Protein AF-A0A819X5H2-F1 (afdb_monomer_lite)

Foldseek 3Di:
DDDDDDDDDDDDDDDDDDDPPPDPDDDDDDPDDPPDDDPPPCPVVVVVVVVVVCVVQQWDWDQDPVPRDIDIDHPVVVVVVVVVVCVVPVPDDDCVVVPCVVVVVVVVLVVLVVCVVVVVDDPVVNPD

Radius of gyration: 27.88 Å; chains: 1; bounding box: 78×36×67 Å

pLDDT: mean 72.21, std 23.23, range [29.34, 95.94]

Organism: NCBI:txid392033

Secondary structure (DSSP, 8-state):
------------------------------------SSSHHHHHHHHHHHHHHHHHTTEEEEE-TTTSPEEEEEHHHHHHHHHHHHHHH------GGG--HHHHHHHHHHHHHHHHHTTSS-HHHH--

Sequence (128 aa):
MLPQNLHDTSVVNQYRNTSIIQSQSSKFEMTNRPIIMKKKKNYSRLVKHLKHKFRLANIILRKSDKSKVFHLGRFEDYQKKSMEYMDKTQAYQCLGTNDPLPDLVQRTNKYLLELRLAKWITQKQYEK

Structure (mmCIF, N/CA/C/O backbone):
data_AF-A0A819X5H2-F1
#
_entry.id   AF-A0A819X5H2-F1
#
loop_
_atom_site.group_PDB
_atom_site.id
_atom_site.type_symbol
_atom_site.label_atom_id
_atom_site.label_alt_id
_atom_site.label_comp_id
_atom_site.label_asym_id
_atom_site.label_entity_id
_atom_site.label_seq_id
_atom_site.pdbx_PDB_ins_code
_atom_site.Cartn_x
_atom_site.Cartn_y
_atom_site.Cartn_z
_atom_site.occupancy
_atom_site.B_iso_or_equiv
_atom_site.auth_seq_id
_atom_site.auth_comp_id
_atom_site.auth_asym_id
_atom_site.auth_atom_id
_atom_site.pdbx_PDB_model_num
ATOM 1 N N . MET A 1 1 ? -47.986 25.162 29.379 1.00 37.47 1 MET A N 1
ATOM 2 C CA . MET A 1 1 ? -48.218 23.815 29.939 1.00 37.47 1 MET A CA 1
ATOM 3 C C . MET A 1 1 ? -46.891 23.071 29.963 1.00 37.47 1 MET A C 1
ATOM 5 O O . MET A 1 1 ? -46.270 22.949 28.918 1.00 37.47 1 MET A O 1
ATOM 9 N N . LEU A 1 2 ? -46.443 22.677 31.158 1.00 41.41 2 LEU A N 1
ATOM 10 C CA . LEU A 1 2 ? -45.374 21.700 31.420 1.00 41.41 2 LEU A CA 1
ATOM 11 C C . LEU A 1 2 ? -46.020 20.334 31.696 1.00 41.41 2 LEU A C 1
ATOM 13 O O . LEU A 1 2 ? -47.187 20.295 32.092 1.00 41.41 2 LEU A O 1
ATOM 17 N N . PRO A 1 3 ? -45.269 19.243 31.495 1.00 44.66 3 PRO A N 1
ATOM 18 C CA . PRO A 1 3 ? -44.806 18.402 32.624 1.00 44.66 3 PRO A CA 1
ATOM 19 C C . PRO A 1 3 ? -43.298 18.031 32.429 1.00 44.66 3 PRO A C 1
ATOM 21 O O . PRO A 1 3 ? -42.867 17.935 31.287 1.00 44.66 3 PRO A O 1
ATOM 24 N N . GLN A 1 4 ? -42.331 17.981 33.374 1.00 34.69 4 GLN A N 1
ATOM 25 C CA . GLN A 1 4 ? -42.146 17.309 34.691 1.00 34.69 4 GLN A CA 1
ATOM 26 C C . GLN A 1 4 ? -42.559 15.815 34.674 1.00 34.69 4 GLN A C 1
ATOM 28 O O . GLN A 1 4 ? -43.712 15.546 34.405 1.00 34.69 4 GLN A O 1
ATOM 33 N N . ASN A 1 5 ? -41.769 14.771 34.976 1.00 37.72 5 ASN A N 1
ATOM 34 C CA . ASN A 1 5 ? -40.498 14.611 35.694 1.00 37.72 5 ASN A CA 1
ATOM 35 C C . ASN A 1 5 ? -40.019 13.120 35.645 1.00 37.72 5 ASN A C 1
ATOM 37 O O . ASN A 1 5 ? -40.856 12.227 35.648 1.00 37.72 5 ASN A O 1
ATOM 41 N N . LEU A 1 6 ? -38.691 12.924 35.747 1.00 35.00 6 LEU A N 1
ATOM 42 C CA . LEU A 1 6 ? -37.926 11.971 36.601 1.00 35.00 6 LEU A CA 1
ATOM 43 C C . LEU A 1 6 ? -37.738 10.444 36.350 1.00 35.00 6 LEU A C 1
ATOM 45 O O . LEU A 1 6 ? -38.649 9.699 36.007 1.00 35.00 6 LEU A O 1
ATOM 49 N N . HIS A 1 7 ? -36.508 10.055 36.756 1.00 33.03 7 HIS A N 1
ATOM 50 C CA . HIS A 1 7 ? -35.862 8.763 37.089 1.00 33.03 7 HIS A CA 1
ATOM 51 C C . HIS A 1 7 ? -35.114 8.019 35.966 1.00 33.03 7 HIS A C 1
ATOM 53 O O . HIS A 1 7 ? -35.704 7.521 35.018 1.00 33.03 7 HIS A O 1
ATOM 59 N N . ASP A 1 8 ? -33.777 8.095 35.910 1.00 29.41 8 ASP A N 1
ATOM 60 C CA . ASP A 1 8 ? -32.724 7.497 36.773 1.00 29.41 8 ASP A CA 1
ATOM 61 C C . ASP A 1 8 ? -32.344 6.072 36.346 1.00 29.41 8 ASP A C 1
ATOM 63 O O . 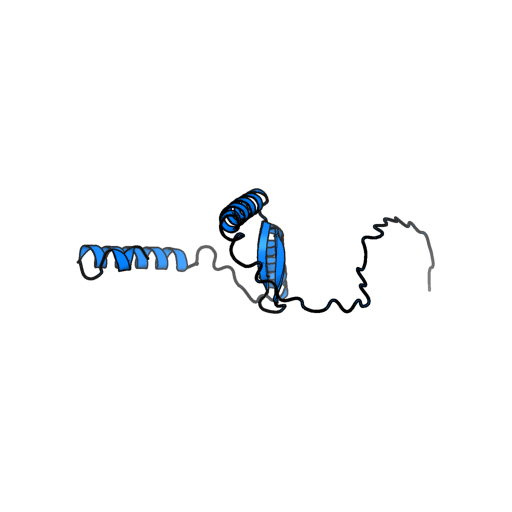ASP A 1 8 ? -33.083 5.117 36.558 1.00 29.41 8 ASP A O 1
ATOM 67 N N . THR A 1 9 ? -31.130 5.914 35.812 1.00 40.81 9 THR A N 1
ATOM 68 C CA . THR A 1 9 ? -30.218 4.824 36.204 1.00 40.81 9 THR A CA 1
ATOM 69 C C . THR A 1 9 ? -28.807 5.108 35.697 1.00 40.81 9 THR A C 1
ATOM 71 O O . THR A 1 9 ? -28.482 5.047 34.515 1.00 40.81 9 THR A O 1
ATOM 74 N N . SER A 1 10 ? -27.948 5.416 36.657 1.00 29.34 10 SER A N 1
ATOM 75 C CA . SER A 1 10 ? -26.501 5.305 36.587 1.00 29.34 10 SER A CA 1
ATOM 76 C C . SER A 1 10 ? -26.060 3.879 36.235 1.00 29.34 10 SER A C 1
ATOM 78 O O . SER A 1 10 ? -26.441 2.943 36.937 1.00 29.34 10 SER A O 1
ATOM 80 N N . VAL A 1 11 ? -25.150 3.721 35.269 1.00 37.00 11 VAL A N 1
ATOM 81 C CA . VAL A 1 11 ? -24.178 2.617 35.297 1.00 37.00 11 VAL A CA 1
ATOM 82 C C . VAL A 1 11 ? -22.769 3.183 35.169 1.00 37.00 11 VAL A C 1
ATOM 84 O O . VAL A 1 11 ? -22.330 3.703 34.146 1.00 37.00 11 VAL A O 1
ATOM 87 N N . VAL A 1 12 ? -22.103 3.077 36.309 1.00 32.91 12 VAL A N 1
ATOM 88 C CA . VAL A 1 12 ? -20.686 3.224 36.600 1.00 32.91 12 VAL A CA 1
ATOM 89 C C . VAL A 1 12 ? -19.872 2.195 35.810 1.00 32.91 12 VAL A C 1
ATOM 91 O O . VAL A 1 12 ? -20.235 1.027 35.784 1.00 32.91 12 VAL A O 1
ATOM 94 N N . ASN A 1 13 ? -18.745 2.618 35.232 1.00 33.28 13 ASN A N 1
ATOM 95 C CA . ASN A 1 13 ? -17.495 1.843 35.144 1.00 33.28 13 ASN A CA 1
ATOM 96 C C . ASN A 1 13 ? -16.393 2.801 34.659 1.00 33.28 13 ASN A C 1
ATOM 98 O O . ASN A 1 13 ? -16.287 3.112 33.480 1.00 33.28 13 ASN A O 1
ATOM 102 N N . GLN A 1 14 ? -15.708 3.520 35.550 1.00 30.70 14 GLN A N 1
ATOM 103 C CA . GLN A 1 14 ? -14.508 3.058 36.262 1.00 30.70 14 GLN A CA 1
ATOM 104 C C . GLN A 1 14 ? -13.535 2.257 35.384 1.00 30.70 14 GLN A C 1
ATOM 106 O O . GLN A 1 14 ? -13.523 1.036 35.416 1.00 30.70 14 GLN A O 1
ATOM 111 N N . TYR A 1 15 ? -12.613 2.966 34.729 1.00 34.41 15 TYR A N 1
ATOM 112 C CA . TYR A 1 15 ? -11.217 2.535 34.710 1.00 34.41 15 TYR A CA 1
ATOM 113 C C . TYR A 1 15 ? -10.332 3.690 35.171 1.00 34.41 15 TYR A C 1
ATOM 115 O O . TYR A 1 15 ? -10.101 4.676 34.475 1.00 34.41 15 TYR A O 1
ATOM 123 N N . ARG A 1 16 ? -9.904 3.549 36.427 1.00 32.84 16 ARG A N 1
ATOM 124 C CA . ARG A 1 16 ? -8.850 4.313 37.082 1.00 32.84 16 ARG A CA 1
ATOM 125 C C . ARG A 1 16 ? -7.487 3.867 36.543 1.00 32.84 16 ARG A C 1
ATOM 127 O O . ARG A 1 16 ? -7.258 2.681 36.354 1.00 32.84 16 ARG A O 1
ATOM 134 N N . ASN A 1 17 ? -6.589 4.844 36.467 1.00 29.39 17 ASN A N 1
ATOM 135 C CA . ASN A 1 17 ? -5.156 4.750 36.746 1.00 29.39 17 ASN A CA 1
ATOM 136 C C . ASN A 1 17 ? -4.299 3.767 35.938 1.00 29.39 17 ASN A C 1
ATOM 138 O O . ASN A 1 17 ? -4.159 2.611 36.313 1.00 29.39 17 ASN A O 1
ATOM 142 N N . THR A 1 18 ? -3.488 4.330 35.040 1.00 34.91 18 THR A N 1
ATOM 143 C CA . THR A 1 18 ? -2.037 4.081 35.067 1.00 34.91 18 THR A CA 1
ATOM 144 C C . THR A 1 18 ? -1.281 5.366 34.727 1.00 34.91 18 THR A C 1
ATOM 146 O O . THR A 1 18 ? -1.180 5.758 33.568 1.00 34.91 18 THR A O 1
ATOM 149 N N . SER A 1 19 ? -0.772 6.006 35.783 1.00 33.94 19 SER A N 1
ATOM 150 C CA . SER A 1 19 ? 0.491 6.756 35.833 1.00 33.94 19 SER A CA 1
ATOM 151 C C . SER A 1 19 ? 0.770 7.765 34.714 1.00 33.94 19 SER A C 1
ATOM 153 O O . SER A 1 19 ? 1.480 7.488 33.747 1.00 33.94 19 SER A O 1
ATOM 155 N N . ILE A 1 20 ? 0.331 8.999 34.966 1.00 33.56 20 ILE A N 1
ATOM 156 C CA . ILE A 1 20 ? 1.069 10.207 34.593 1.00 33.56 20 ILE A CA 1
ATOM 157 C C . ILE A 1 20 ? 2.490 10.046 35.149 1.00 33.56 20 ILE A C 1
ATOM 159 O O . ILE A 1 20 ? 2.697 10.128 36.358 1.00 33.56 20 ILE A O 1
ATOM 163 N N . ILE A 1 21 ? 3.474 9.785 34.290 1.00 33.19 21 ILE A N 1
ATOM 164 C CA . ILE A 1 21 ? 4.879 9.931 34.676 1.00 33.19 21 ILE A CA 1
ATOM 165 C C . ILE A 1 21 ? 5.192 11.424 34.573 1.00 33.19 21 ILE A C 1
ATOM 167 O O . ILE A 1 21 ? 5.659 11.920 33.551 1.00 33.19 21 ILE A O 1
ATOM 171 N N . GLN A 1 22 ? 4.878 12.157 35.640 1.00 34.44 22 GLN A N 1
ATOM 172 C CA . GLN A 1 22 ? 5.601 13.376 35.973 1.00 34.44 22 GLN A CA 1
ATOM 173 C C . GLN A 1 22 ? 6.966 12.940 36.505 1.00 34.44 22 GLN A C 1
ATOM 175 O O . GLN A 1 22 ? 7.068 12.429 37.615 1.00 34.44 22 GLN A O 1
ATOM 180 N N . SER A 1 23 ? 8.023 13.136 35.725 1.00 37.44 23 SER A N 1
ATOM 181 C CA . SER A 1 23 ? 9.387 13.125 36.249 1.00 37.44 23 SER A CA 1
ATOM 182 C C . SER A 1 23 ? 9.871 14.569 36.333 1.00 37.44 23 SER A C 1
ATOM 184 O O . SER A 1 23 ? 10.290 15.143 35.327 1.00 37.44 23 SER A O 1
ATOM 186 N N . GLN A 1 24 ? 9.786 15.168 37.522 1.00 38.28 24 GLN A N 1
ATOM 187 C CA . GLN A 1 24 ? 10.552 16.372 37.829 1.00 38.28 24 GLN A CA 1
ATOM 188 C C . GLN A 1 24 ? 12.011 15.983 38.123 1.00 38.28 24 GLN A C 1
ATOM 190 O O . GLN A 1 24 ? 12.285 15.116 38.945 1.00 38.28 24 GLN A O 1
ATOM 195 N N . SER A 1 25 ? 12.907 16.618 37.364 1.00 43.06 25 SER A N 1
ATOM 196 C CA . SER A 1 25 ? 14.339 16.889 37.569 1.00 43.06 25 SER A CA 1
ATOM 197 C C . SER A 1 25 ? 15.205 15.946 38.423 1.00 43.06 25 SER A C 1
ATOM 199 O O . SER A 1 25 ? 15.208 16.012 39.649 1.00 43.06 25 SER A O 1
ATOM 201 N N . SER A 1 26 ? 16.164 15.293 37.763 1.00 33.00 26 SER A N 1
ATOM 202 C CA . SER A 1 26 ? 17.514 15.122 38.315 1.00 33.00 26 SER A CA 1
ATOM 203 C C . SER A 1 26 ? 18.532 15.371 37.204 1.00 33.00 26 SER A C 1
ATOM 205 O O . SER A 1 26 ? 18.501 14.692 36.176 1.00 33.00 26 SER A O 1
ATOM 207 N N . LYS A 1 27 ? 19.410 16.360 37.396 1.00 41.31 27 LYS A N 1
ATOM 208 C CA . LYS A 1 27 ? 20.589 16.608 36.557 1.00 41.31 27 LYS A CA 1
ATOM 209 C C . LYS A 1 27 ? 21.441 15.335 36.546 1.00 41.31 27 LYS A C 1
ATOM 211 O O . LYS A 1 27 ? 22.122 15.058 37.524 1.00 41.31 27 LYS A O 1
ATOM 216 N N . PHE A 1 28 ? 21.378 14.554 35.472 1.00 35.31 28 PHE A N 1
ATOM 217 C CA . PHE A 1 28 ? 22.348 13.494 35.220 1.00 35.31 28 PHE A CA 1
ATOM 218 C C . PHE A 1 28 ? 23.341 14.017 34.194 1.00 35.31 28 PHE A C 1
ATOM 220 O O . PHE A 1 28 ? 23.013 14.222 33.025 1.00 35.31 28 PHE A O 1
ATOM 227 N N . GLU A 1 29 ? 24.539 14.303 34.687 1.00 36.81 29 GLU A N 1
ATOM 228 C CA . GLU A 1 29 ? 25.692 14.700 33.899 1.00 36.81 29 GLU A CA 1
ATOM 229 C C . GLU A 1 29 ? 25.951 13.690 32.778 1.00 36.81 29 GLU A C 1
ATOM 231 O O . GLU A 1 29 ? 25.976 12.470 32.976 1.00 36.81 29 GLU A O 1
ATOM 236 N N . MET A 1 30 ? 26.152 14.227 31.574 1.00 42.12 30 MET A N 1
ATOM 237 C CA . MET A 1 30 ? 26.636 13.481 30.425 1.00 42.12 30 MET A CA 1
ATOM 238 C C . MET A 1 30 ? 28.031 12.935 30.723 1.00 42.12 30 MET A C 1
ATOM 240 O O . MET A 1 30 ? 29.030 13.628 30.556 1.00 42.12 30 MET A O 1
ATOM 244 N N . THR A 1 31 ? 28.118 11.652 31.063 1.00 42.06 31 THR A N 1
ATOM 245 C CA . THR A 1 31 ? 29.345 10.895 30.820 1.00 42.06 31 THR A CA 1
ATOM 246 C C . THR A 1 31 ? 29.211 10.189 29.476 1.00 42.06 31 THR A C 1
ATOM 248 O O . THR A 1 31 ? 28.517 9.186 29.308 1.00 42.06 31 THR A O 1
ATOM 251 N N . ASN A 1 32 ? 29.860 10.783 28.475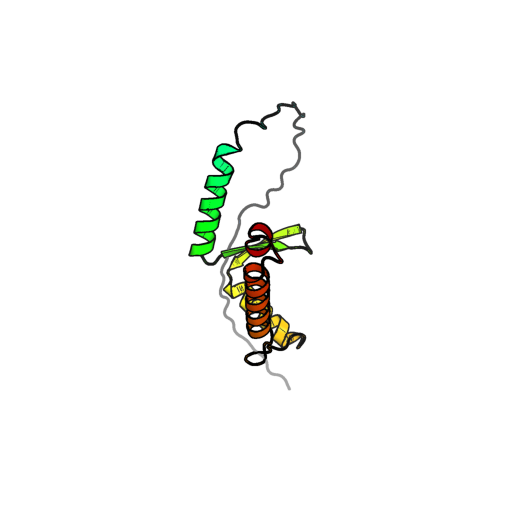 1.00 52.72 32 ASN A N 1
ATOM 252 C CA . ASN A 1 32 ? 30.037 10.232 27.139 1.00 52.72 32 ASN A CA 1
ATOM 253 C C . ASN A 1 32 ? 30.592 8.799 27.218 1.00 52.72 32 ASN A C 1
ATOM 255 O O . ASN A 1 32 ? 31.754 8.592 27.561 1.00 52.72 32 ASN A O 1
ATOM 259 N N . ARG A 1 33 ? 29.782 7.801 26.848 1.00 43.72 33 ARG A N 1
ATOM 260 C CA . ARG A 1 33 ? 30.267 6.466 26.467 1.00 43.72 33 ARG A CA 1
ATOM 261 C C . ARG A 1 33 ? 29.601 6.043 25.155 1.00 43.72 33 ARG A C 1
ATOM 263 O O . ARG A 1 33 ? 28.371 5.999 25.098 1.00 43.72 33 ARG A O 1
ATOM 270 N N . PRO A 1 34 ? 30.356 5.685 24.101 1.00 44.00 34 PRO A N 1
ATOM 271 C CA . PRO A 1 34 ? 29.770 5.244 22.845 1.00 44.00 34 PRO A CA 1
ATOM 272 C C . PRO A 1 34 ? 29.320 3.780 22.974 1.00 44.00 34 PRO A C 1
ATOM 274 O O . PRO A 1 34 ? 30.014 2.848 22.576 1.00 44.00 34 PRO A O 1
ATOM 277 N N . ILE A 1 35 ? 28.119 3.548 23.509 1.00 51.94 35 ILE A N 1
ATOM 278 C CA . ILE A 1 35 ? 27.452 2.234 23.483 1.00 51.94 35 ILE A CA 1
ATOM 279 C C . ILE A 1 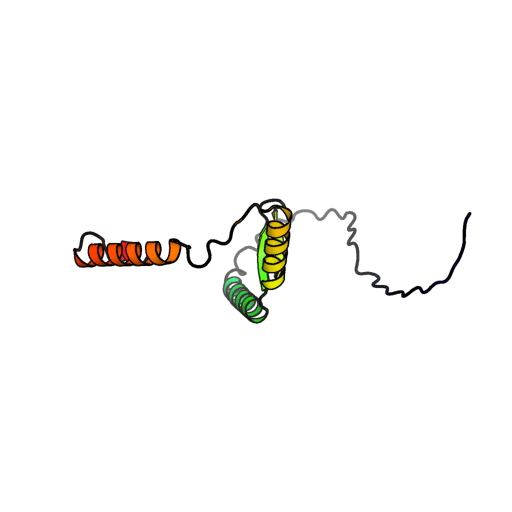35 ? 26.763 2.056 22.116 1.00 51.94 35 ILE A C 1
ATOM 281 O O . ILE A 1 35 ? 25.550 1.884 22.030 1.00 51.94 35 ILE A O 1
ATOM 285 N N . ILE A 1 36 ? 27.501 2.149 21.006 1.00 56.44 36 ILE A N 1
ATOM 286 C CA . ILE A 1 36 ? 26.898 2.119 19.658 1.00 56.44 36 ILE A CA 1
ATOM 287 C C . ILE A 1 36 ? 27.634 1.158 18.721 1.00 56.44 36 ILE A C 1
ATOM 289 O O . ILE A 1 36 ? 27.869 1.512 17.582 1.00 56.44 36 ILE A O 1
ATOM 293 N N . MET A 1 37 ? 27.999 -0.073 19.119 1.00 50.66 37 MET A N 1
ATOM 294 C CA . MET A 1 37 ? 28.536 -1.033 18.118 1.00 50.66 37 MET A CA 1
ATOM 295 C C . MET A 1 37 ? 28.137 -2.517 18.236 1.00 50.66 37 MET A C 1
ATOM 297 O O . MET A 1 37 ? 28.451 -3.278 17.326 1.00 50.66 37 MET A O 1
ATOM 301 N N . LYS A 1 38 ? 27.370 -2.972 19.245 1.00 49.56 38 LYS A N 1
ATOM 302 C CA . LYS A 1 38 ? 26.984 -4.409 19.354 1.00 49.56 38 LYS A CA 1
ATOM 303 C C . LYS A 1 38 ? 25.492 -4.745 19.166 1.00 49.56 38 LYS A C 1
ATOM 305 O O . LYS A 1 38 ? 25.152 -5.917 19.041 1.00 49.56 38 LYS A O 1
ATOM 310 N N . LYS A 1 39 ? 24.586 -3.761 19.058 1.00 54.62 39 LYS A N 1
ATOM 311 C CA . LYS A 1 39 ? 23.121 -4.004 19.001 1.00 54.62 39 LYS A CA 1
ATOM 312 C C . LYS A 1 39 ? 22.521 -4.243 17.600 1.00 54.62 39 LYS A C 1
ATOM 314 O O . LYS A 1 39 ? 21.350 -4.599 17.505 1.00 54.62 39 LYS A O 1
ATOM 319 N N . LYS A 1 40 ? 23.283 -4.103 16.505 1.00 56.81 40 LYS A N 1
ATOM 320 C CA . LYS A 1 40 ? 22.732 -4.229 15.134 1.00 56.81 40 LYS A CA 1
ATOM 321 C C . LYS A 1 40 ? 22.335 -5.661 14.732 1.00 56.81 40 LYS A C 1
ATOM 323 O O . LYS A 1 40 ? 21.407 -5.818 13.945 1.00 56.81 40 LYS A O 1
ATOM 328 N N . LYS A 1 41 ? 22.974 -6.706 15.281 1.00 58.66 41 LYS A N 1
ATOM 329 C CA . LYS A 1 41 ? 22.771 -8.103 14.827 1.00 58.66 41 LYS A CA 1
ATOM 330 C C . LYS A 1 41 ? 21.379 -8.683 15.144 1.00 58.66 41 LYS A C 1
ATOM 332 O O . LYS A 1 41 ? 20.911 -9.546 14.411 1.00 58.66 41 LYS A O 1
ATOM 337 N N . ASN A 1 42 ? 20.692 -8.185 16.177 1.00 72.69 42 ASN A N 1
ATOM 338 C CA . ASN A 1 42 ? 19.375 -8.699 16.594 1.00 72.69 42 ASN A CA 1
ATOM 339 C C . ASN A 1 42 ? 18.189 -7.853 16.116 1.00 72.69 42 ASN A C 1
ATOM 341 O O . ASN A 1 42 ? 17.047 -8.306 16.178 1.00 72.69 42 ASN A O 1
ATOM 345 N N . TYR A 1 43 ? 18.442 -6.642 15.617 1.00 80.75 43 TYR A N 1
ATOM 346 C CA . TYR A 1 43 ? 17.379 -5.729 15.204 1.00 80.75 43 TYR A CA 1
ATOM 347 C C . TYR A 1 43 ? 16.568 -6.290 14.029 1.00 80.75 43 TYR A C 1
ATOM 349 O O . TYR A 1 43 ? 15.342 -6.278 14.058 1.00 80.75 43 TYR A O 1
ATOM 357 N N . SER A 1 44 ? 17.236 -6.874 13.030 1.00 82.81 44 SER A N 1
ATOM 358 C CA . SER A 1 44 ? 16.572 -7.476 11.866 1.00 82.81 44 SER A CA 1
ATOM 359 C C . SER A 1 44 ? 15.639 -8.631 12.250 1.00 82.81 44 SER A C 1
ATOM 361 O O . SER A 1 44 ? 14.528 -8.727 11.728 1.00 82.81 44 SER A O 1
ATOM 363 N N . ARG A 1 45 ? 16.055 -9.478 13.202 1.00 86.00 45 ARG A N 1
ATOM 364 C CA . ARG A 1 45 ? 15.249 -10.595 13.721 1.00 86.00 45 ARG A CA 1
ATOM 365 C C . ARG A 1 45 ? 14.013 -10.094 14.464 1.00 86.00 45 ARG A C 1
ATOM 367 O O . ARG A 1 45 ? 12.916 -10.584 14.208 1.00 86.00 45 ARG A O 1
ATOM 374 N N . LEU A 1 46 ? 14.181 -9.086 15.319 1.00 87.12 46 LEU A N 1
ATOM 375 C CA . LEU A 1 46 ? 13.077 -8.449 16.039 1.00 87.12 46 LEU A CA 1
ATOM 376 C C . LEU A 1 46 ? 12.079 -7.796 15.081 1.00 87.12 46 LEU A C 1
ATOM 378 O O . LEU A 1 46 ? 10.881 -8.028 15.205 1.00 87.12 46 LEU A O 1
ATOM 382 N N . VAL A 1 47 ? 12.559 -7.056 14.078 1.00 88.06 47 VAL A N 1
ATOM 383 C CA . VAL A 1 47 ? 11.700 -6.445 13.053 1.00 88.06 47 VAL A CA 1
ATOM 384 C C . VAL A 1 47 ? 10.933 -7.512 12.274 1.00 88.06 47 VAL A C 1
ATOM 386 O O . VAL A 1 47 ? 9.734 -7.357 12.051 1.00 88.06 47 VAL A O 1
ATOM 389 N N . LYS A 1 48 ? 11.585 -8.614 11.884 1.00 90.06 48 LYS A N 1
ATOM 390 C CA . LYS A 1 48 ? 10.922 -9.724 11.181 1.00 90.06 48 LYS A CA 1
ATOM 391 C C . LYS A 1 48 ? 9.824 -10.355 12.040 1.00 90.06 48 LYS A C 1
ATOM 393 O O . LYS A 1 48 ? 8.720 -10.578 11.550 1.00 90.06 48 LYS A O 1
ATOM 398 N N . HIS A 1 49 ? 10.109 -10.599 13.317 1.00 89.62 49 HIS A N 1
ATOM 399 C CA . HIS A 1 49 ? 9.140 -11.149 14.261 1.00 89.62 49 HIS A CA 1
ATOM 400 C C . HIS A 1 49 ? 7.955 -10.200 14.491 1.00 89.62 49 HIS A C 1
ATOM 402 O O . HIS A 1 49 ? 6.802 -10.629 14.464 1.00 89.62 49 HIS A O 1
ATOM 408 N N . LEU A 1 50 ? 8.226 -8.903 14.642 1.00 88.75 50 LEU A N 1
ATOM 409 C CA . LEU A 1 50 ? 7.201 -7.878 14.816 1.00 88.75 50 LEU A CA 1
ATOM 410 C C . LEU A 1 50 ? 6.292 -7.783 13.582 1.00 88.75 50 LEU A C 1
ATOM 412 O O . LEU A 1 50 ? 5.075 -7.841 13.717 1.00 88.75 50 LEU A O 1
ATOM 416 N N . LYS A 1 51 ? 6.875 -7.738 12.376 1.00 88.25 51 LYS A N 1
ATOM 417 C CA . LYS A 1 51 ? 6.123 -7.767 11.109 1.00 88.25 51 LYS A CA 1
ATOM 418 C C . LYS A 1 51 ? 5.235 -9.005 11.003 1.00 88.25 51 LYS A C 1
ATOM 420 O O . LYS A 1 51 ? 4.090 -8.903 10.577 1.00 88.25 51 LYS A O 1
ATOM 425 N N . HIS A 1 52 ? 5.749 -10.166 11.408 1.00 92.12 52 HIS A N 1
ATOM 426 C CA . HIS A 1 52 ? 4.977 -11.403 11.410 1.00 92.12 52 HIS A CA 1
ATOM 427 C C . HIS A 1 52 ? 3.771 -11.326 12.355 1.00 92.12 52 HIS A C 1
ATOM 429 O O . HIS A 1 52 ? 2.661 -11.661 11.948 1.00 92.12 52 HIS A O 1
ATOM 435 N N . LYS A 1 53 ? 3.967 -10.841 13.588 1.00 90.31 53 LYS A N 1
ATOM 436 C CA . LYS A 1 53 ? 2.872 -10.643 14.549 1.00 90.31 53 LYS A CA 1
ATOM 437 C C . LYS A 1 53 ? 1.834 -9.645 14.046 1.00 90.31 53 LYS A C 1
ATOM 439 O O . LYS A 1 53 ? 0.645 -9.917 14.150 1.00 90.31 53 LYS A O 1
ATOM 444 N N . PHE A 1 54 ? 2.274 -8.531 13.465 1.00 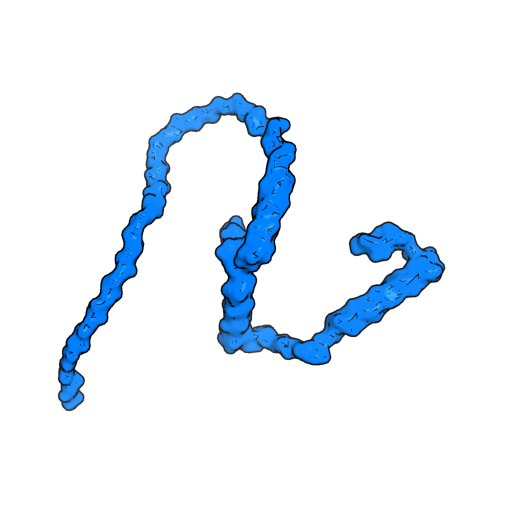90.25 54 PHE A N 1
ATOM 445 C CA . PHE A 1 54 ? 1.379 -7.532 12.883 1.00 90.25 54 PHE A CA 1
ATOM 446 C C . PHE A 1 54 ? 0.529 -8.108 11.756 1.00 90.25 54 PHE A C 1
ATOM 448 O O . PHE A 1 54 ? -0.676 -7.887 11.745 1.00 90.25 54 PHE A O 1
ATOM 455 N N . ARG A 1 55 ? 1.126 -8.920 10.877 1.00 86.81 55 ARG A N 1
ATOM 456 C CA . ARG A 1 55 ? 0.389 -9.610 9.815 1.00 86.81 55 ARG A CA 1
ATOM 457 C C . ARG A 1 55 ? -0.683 -10.549 10.374 1.00 86.81 55 ARG A C 1
ATOM 459 O O . ARG A 1 55 ? -1.800 -10.526 9.885 1.00 86.81 55 ARG A O 1
ATOM 466 N N . LEU A 1 56 ? -0.355 -11.358 11.385 1.00 89.94 56 LEU A N 1
ATOM 467 C CA . LEU A 1 56 ? -1.322 -12.286 11.992 1.00 89.94 56 LEU A CA 1
ATOM 468 C C . LEU A 1 56 ? -2.466 -11.566 12.712 1.00 89.94 56 LEU A C 1
ATOM 470 O O . LEU A 1 56 ? -3.596 -12.031 12.680 1.00 89.94 56 LEU A O 1
ATOM 474 N N . ALA A 1 57 ? -2.166 -10.447 13.366 1.00 88.31 57 ALA A N 1
ATOM 475 C CA . ALA A 1 57 ? -3.148 -9.674 14.119 1.00 88.31 57 ALA A CA 1
ATOM 476 C C . ALA A 1 57 ? -3.896 -8.629 13.264 1.00 88.31 57 ALA A C 1
ATOM 478 O O . ALA A 1 57 ? -4.692 -7.870 13.810 1.00 88.31 57 ALA A O 1
ATOM 479 N N . ASN A 1 58 ? -3.607 -8.559 11.959 1.00 88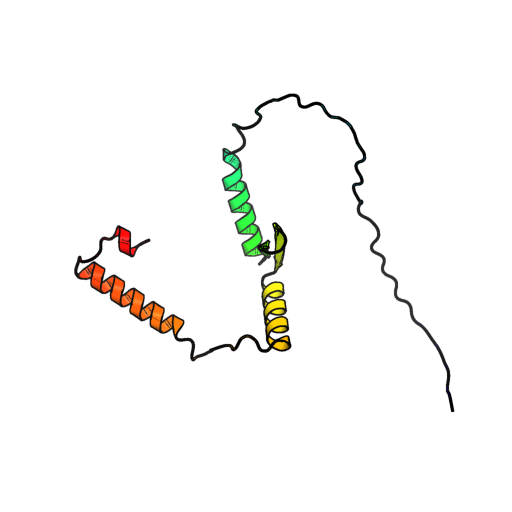.69 58 ASN A N 1
ATOM 480 C CA . ASN A 1 58 ? -4.086 -7.530 11.031 1.00 88.69 58 ASN A CA 1
ATOM 481 C C . ASN A 1 58 ? -3.867 -6.084 11.530 1.00 88.69 58 ASN A C 1
ATOM 483 O O . ASN A 1 58 ? -4.700 -5.194 11.354 1.00 88.69 58 ASN A O 1
ATOM 487 N N . ILE A 1 59 ? -2.732 -5.855 12.197 1.00 89.62 59 ILE A N 1
ATOM 488 C CA . ILE A 1 59 ? -2.366 -4.563 12.783 1.00 89.62 59 ILE A CA 1
ATOM 489 C C . ILE A 1 59 ? -1.473 -3.792 11.813 1.00 89.62 59 ILE A C 1
ATOM 491 O O . ILE A 1 59 ? -0.464 -4.298 11.320 1.00 89.62 59 ILE A O 1
ATOM 495 N N . ILE A 1 60 ? -1.805 -2.524 11.606 1.00 86.62 60 ILE A N 1
ATOM 496 C CA . ILE A 1 60 ? -1.043 -1.568 10.816 1.00 86.62 60 ILE A CA 1
ATOM 497 C C . ILE A 1 60 ? -0.303 -0.626 11.760 1.00 86.62 60 ILE A C 1
ATOM 499 O O . ILE A 1 60 ? -0.896 0.026 12.617 1.00 86.62 60 ILE A O 1
ATOM 503 N N . LEU A 1 61 ? 1.006 -0.518 11.544 1.00 87.81 61 LEU A N 1
ATOM 504 C CA . LEU A 1 61 ? 1.838 0.532 12.115 1.00 87.81 61 LEU A CA 1
ATOM 505 C C . LEU A 1 61 ? 2.140 1.557 11.018 1.00 87.81 61 LEU A C 1
ATOM 507 O O . LEU A 1 61 ? 2.873 1.259 10.073 1.00 87.81 61 LEU A O 1
ATOM 511 N N . ARG A 1 62 ? 1.588 2.767 11.138 1.00 85.56 62 ARG A N 1
ATOM 512 C CA . ARG A 1 62 ? 1.794 3.858 10.174 1.00 85.56 62 ARG A CA 1
ATOM 513 C C . ARG A 1 62 ? 2.338 5.102 10.854 1.00 85.56 62 ARG A C 1
ATOM 515 O O . ARG A 1 62 ? 1.866 5.505 11.908 1.00 85.56 62 ARG A O 1
ATOM 522 N N . LYS A 1 63 ? 3.305 5.759 10.222 1.00 87.38 63 LYS A N 1
ATOM 523 C CA . LYS A 1 63 ? 3.741 7.095 10.634 1.00 87.38 63 LYS A CA 1
ATOM 524 C C . LYS A 1 63 ? 2.745 8.126 10.101 1.00 87.38 63 LYS A C 1
ATOM 526 O O . LYS A 1 63 ? 2.445 8.110 8.912 1.00 87.38 63 LYS A O 1
ATOM 531 N N . SER A 1 64 ? 2.256 9.006 10.969 1.00 81.06 64 SER A N 1
ATOM 532 C CA . SER A 1 64 ? 1.484 10.179 10.554 1.00 81.06 64 SER A CA 1
ATOM 533 C C . SER A 1 64 ? 2.423 11.274 10.069 1.00 81.06 64 SER A C 1
ATOM 535 O O . SER A 1 64 ? 3.399 11.624 10.739 1.00 81.06 64 SER A O 1
ATOM 537 N N . ASP A 1 65 ? 2.108 11.806 8.897 1.00 79.19 65 ASP A N 1
ATOM 538 C CA . ASP A 1 65 ? 2.718 12.989 8.305 1.00 79.19 65 ASP A CA 1
ATOM 539 C C . ASP A 1 65 ? 2.408 14.244 9.134 1.00 79.19 65 ASP A C 1
ATOM 541 O O . ASP A 1 65 ? 3.313 15.021 9.435 1.00 79.19 65 ASP A O 1
ATOM 545 N N . LYS A 1 66 ? 1.159 14.388 9.595 1.00 77.19 66 LYS A N 1
ATOM 546 C CA . LYS A 1 66 ? 0.674 15.586 10.297 1.00 77.19 66 LYS A CA 1
ATOM 547 C C . LYS A 1 66 ? 1.227 15.754 11.711 1.00 77.19 66 LYS A C 1
ATOM 549 O O . LYS A 1 66 ? 1.442 16.873 12.154 1.00 77.19 66 LYS A O 1
ATOM 554 N N . SER A 1 67 ? 1.439 14.657 12.437 1.00 75.56 67 SER A N 1
ATOM 555 C CA . SER A 1 67 ? 1.743 14.701 13.879 1.00 75.56 67 SER A CA 1
ATOM 556 C C . SER A 1 67 ? 3.085 14.080 14.267 1.00 75.56 67 SER A C 1
ATOM 558 O O . SER A 1 67 ? 3.404 14.021 15.449 1.00 75.56 67 SER A O 1
ATOM 560 N N . LYS A 1 68 ? 3.887 13.610 13.297 1.00 82.38 68 LYS A N 1
ATOM 561 C CA . LYS A 1 68 ? 5.176 12.910 13.505 1.00 82.38 68 LYS A CA 1
ATOM 562 C C . LYS A 1 68 ? 5.125 11.730 14.498 1.00 82.38 68 LYS A C 1
ATOM 564 O O . LYS A 1 68 ? 6.175 11.210 14.868 1.00 82.38 68 LYS A O 1
ATOM 569 N N . VAL A 1 69 ? 3.935 11.270 14.887 1.00 84.75 69 VAL A N 1
ATOM 570 C CA . VAL A 1 69 ? 3.722 10.101 15.749 1.00 84.75 69 VAL A CA 1
ATOM 571 C C . VAL A 1 69 ? 3.401 8.863 14.919 1.00 84.75 69 VAL A C 1
ATOM 573 O O . VAL A 1 69 ? 2.937 8.947 13.777 1.00 84.75 69 VAL A O 1
ATOM 576 N N . PHE A 1 70 ? 3.648 7.699 15.509 1.00 86.00 70 PHE A N 1
ATOM 577 C CA . PHE A 1 70 ? 3.225 6.425 14.951 1.00 86.00 70 PHE A CA 1
ATOM 578 C C . PHE A 1 70 ? 1.817 6.092 15.435 1.00 86.00 70 PHE A C 1
ATOM 580 O O . PHE A 1 70 ? 1.534 6.149 16.628 1.00 86.00 70 PHE A O 1
ATOM 587 N N . HIS A 1 71 ? 0.957 5.722 14.498 1.00 85.50 71 HIS A N 1
ATOM 588 C CA . HIS A 1 71 ? -0.367 5.181 14.753 1.00 85.50 71 HIS A CA 1
ATOM 589 C C . HIS A 1 71 ? -0.312 3.668 14.652 1.00 85.50 71 HIS A C 1
ATOM 591 O O . HIS A 1 71 ? 0.250 3.124 13.697 1.00 85.50 71 HIS A O 1
ATOM 597 N N . LEU A 1 72 ? -0.903 3.017 15.647 1.00 88.75 72 LEU A N 1
ATOM 598 C CA . LEU A 1 72 ? -1.101 1.581 15.699 1.00 88.75 72 LEU A CA 1
ATOM 599 C C . LEU A 1 72 ? -2.609 1.332 15.710 1.00 88.75 72 LEU A C 1
ATOM 601 O O . LEU A 1 72 ? -3.289 1.769 16.633 1.00 88.75 72 LEU A O 1
ATOM 605 N N . GLY A 1 73 ? -3.123 0.665 14.685 1.00 88.12 73 GLY A N 1
ATOM 606 C CA . GLY A 1 73 ? -4.551 0.365 14.559 1.00 88.12 73 GLY A CA 1
ATOM 607 C C . GLY A 1 73 ? -4.774 -0.877 13.714 1.00 88.12 73 GLY A C 1
ATOM 608 O O . GLY A 1 73 ? -3.839 -1.348 13.061 1.00 88.12 73 GLY A O 1
ATOM 609 N N . ARG A 1 74 ? -5.984 -1.434 13.727 1.00 89.88 74 ARG A N 1
ATOM 610 C CA . ARG A 1 74 ? -6.309 -2.564 12.853 1.00 89.88 74 ARG A CA 1
ATOM 611 C C . ARG A 1 74 ? -6.670 -2.078 11.458 1.00 89.88 74 ARG A C 1
ATOM 613 O O . ARG A 1 74 ? -7.088 -0.934 11.289 1.00 89.88 74 ARG A O 1
ATOM 620 N N . PHE A 1 75 ? -6.503 -2.932 10.452 1.00 85.69 75 PHE A N 1
ATOM 621 C CA . PHE A 1 75 ? -6.869 -2.603 9.071 1.00 85.69 75 PHE A CA 1
ATOM 622 C C . PHE A 1 75 ? -8.330 -2.142 8.956 1.00 85.69 75 PHE A C 1
ATOM 624 O O . PHE A 1 75 ? -8.614 -1.144 8.292 1.00 85.69 75 PHE A O 1
ATOM 631 N N . GLU A 1 76 ? -9.236 -2.808 9.670 1.00 89.31 76 GLU A N 1
ATOM 632 C CA . GLU A 1 76 ? -10.670 -2.523 9.656 1.00 89.31 76 GLU A CA 1
ATOM 633 C C . GLU A 1 76 ? -10.978 -1.111 10.176 1.00 89.31 76 GLU A C 1
ATOM 635 O O . GLU A 1 76 ? -11.843 -0.427 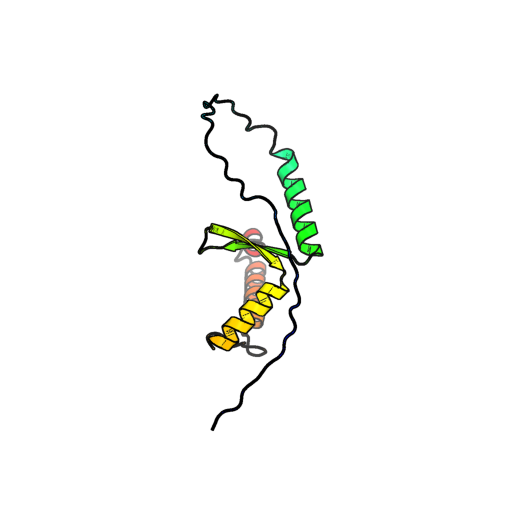9.630 1.00 89.31 76 GLU A O 1
ATOM 640 N N . ASP A 1 77 ? -10.224 -0.626 11.169 1.00 88.25 77 ASP A N 1
ATOM 641 C CA . ASP A 1 77 ? -10.398 0.720 11.729 1.00 88.25 77 ASP A CA 1
ATOM 642 C C . ASP A 1 77 ? -10.080 1.800 10.686 1.00 88.25 77 ASP A C 1
ATOM 644 O O . ASP A 1 77 ? -10.779 2.812 10.573 1.00 88.25 77 ASP A O 1
ATOM 648 N N . TYR A 1 78 ? -9.028 1.580 9.891 1.00 86.19 78 TYR A N 1
ATOM 649 C CA . TYR A 1 78 ? -8.663 2.483 8.802 1.00 86.19 78 TYR A CA 1
ATOM 650 C C . TYR A 1 78 ? -9.706 2.462 7.693 1.00 86.19 78 TYR A C 1
ATOM 652 O O . TYR A 1 78 ? -10.082 3.527 7.199 1.00 86.19 78 TYR A O 1
ATOM 660 N N . GLN A 1 79 ? -10.193 1.274 7.333 1.00 88.19 79 GLN A N 1
ATOM 661 C CA . GLN A 1 79 ? -11.240 1.131 6.331 1.00 88.19 79 GLN A CA 1
ATOM 662 C C . GLN A 1 79 ? -12.510 1.861 6.778 1.00 88.19 79 GLN A C 1
ATOM 664 O O . GLN A 1 79 ? -13.006 2.717 6.048 1.00 88.19 79 GLN A O 1
ATOM 669 N N . LYS A 1 80 ? -12.970 1.628 8.012 1.00 91.75 80 LYS A N 1
ATOM 670 C CA . LYS A 1 80 ? -14.133 2.308 8.592 1.00 91.75 80 LYS A CA 1
ATOM 671 C C . LYS A 1 80 ? -13.973 3.826 8.573 1.00 91.75 80 LYS A C 1
ATOM 673 O O . LYS A 1 80 ? -14.836 4.524 8.055 1.00 91.75 80 LYS A O 1
ATOM 678 N N . LYS A 1 81 ? -12.838 4.340 9.057 1.00 89.31 81 LYS A N 1
ATOM 679 C CA . LYS A 1 81 ? -12.566 5.784 9.074 1.00 89.31 81 LYS A CA 1
ATOM 680 C C . LYS A 1 81 ? -12.542 6.391 7.670 1.00 89.31 81 LYS A C 1
ATOM 682 O O . LYS A 1 81 ? -12.965 7.530 7.494 1.00 89.31 81 LYS A O 1
ATOM 687 N N . SER A 1 82 ? -12.030 5.652 6.684 1.00 86.19 82 SER A N 1
ATOM 688 C CA . SER A 1 82 ? -12.014 6.105 5.292 1.00 86.19 82 SER A CA 1
ATOM 689 C C . SER A 1 82 ? -13.417 6.166 4.688 1.00 86.19 82 SER A C 1
ATOM 691 O O . SER A 1 82 ? -13.747 7.176 4.073 1.00 86.19 82 SER A O 1
ATOM 693 N N . MET A 1 83 ? -14.258 5.157 4.945 1.00 87.69 83 MET A N 1
ATOM 694 C CA . MET A 1 83 ? -15.660 5.144 4.518 1.00 87.69 83 MET A CA 1
ATOM 695 C C . MET A 1 83 ? -16.440 6.281 5.181 1.00 87.69 83 MET A C 1
ATOM 697 O O . MET A 1 83 ? -17.028 7.092 4.483 1.00 87.69 83 MET A O 1
ATOM 701 N N . GLU A 1 84 ? -16.329 6.447 6.502 1.00 91.25 84 GLU A N 1
ATOM 702 C CA . GLU A 1 84 ? -16.993 7.546 7.219 1.00 91.25 84 GLU A CA 1
ATOM 703 C C . GLU A 1 84 ? -16.581 8.932 6.701 1.00 91.25 84 GLU A C 1
ATOM 705 O O . GLU A 1 84 ? -17.393 9.854 6.653 1.00 91.25 84 GLU A O 1
ATOM 710 N N . TYR A 1 85 ? -15.304 9.120 6.355 1.00 89.38 85 TYR A N 1
ATOM 711 C CA . TYR A 1 85 ? -14.827 10.383 5.793 1.00 89.38 85 TYR A CA 1
ATOM 712 C C . TYR A 1 85 ? -15.369 10.612 4.379 1.00 89.38 85 TYR A C 1
ATOM 714 O O . TYR A 1 85 ? -15.773 11.730 4.054 1.00 89.38 85 TYR A O 1
ATOM 722 N N . MET A 1 86 ? -15.390 9.564 3.555 1.00 87.25 86 MET A N 1
ATOM 723 C CA . MET A 1 86 ? -15.963 9.596 2.212 1.00 87.25 86 MET A CA 1
ATOM 724 C C . MET A 1 86 ? -17.456 9.932 2.265 1.00 87.25 86 MET A C 1
ATOM 726 O O . MET A 1 86 ? -17.874 10.862 1.584 1.00 87.25 86 MET A O 1
ATOM 730 N N . ASP A 1 87 ? -18.219 9.288 3.149 1.00 88.31 87 ASP A N 1
ATOM 731 C CA . ASP A 1 87 ? -19.651 9.543 3.329 1.00 88.31 87 ASP A CA 1
ATOM 732 C C . ASP A 1 87 ? -19.919 10.993 3.752 1.00 88.31 87 ASP A C 1
ATOM 734 O O . ASP A 1 87 ? -20.818 11.649 3.225 1.00 88.31 87 ASP A O 1
ATOM 738 N N . LYS A 1 88 ? -19.100 11.528 4.669 1.00 92.31 88 LYS A N 1
ATOM 739 C CA . LYS A 1 88 ? -19.227 12.908 5.168 1.00 92.31 88 LYS A CA 1
ATOM 740 C C . LYS A 1 88 ? -18.876 13.970 4.135 1.00 92.31 88 LYS A C 1
ATOM 742 O O . LYS A 1 88 ? -19.470 15.042 4.150 1.00 92.31 88 LYS A O 1
ATOM 747 N N . THR A 1 89 ? -17.854 13.726 3.318 1.00 89.56 89 THR A N 1
ATOM 748 C CA . THR A 1 89 ? -17.279 14.761 2.441 1.00 89.56 89 THR A CA 1
ATOM 749 C C . THR A 1 89 ? -17.682 14.617 0.984 1.00 89.56 89 THR A C 1
ATOM 751 O O . THR A 1 89 ? -17.512 15.569 0.231 1.00 89.56 89 THR A O 1
ATOM 754 N N . GLN A 1 90 ? -18.174 13.441 0.579 1.00 85.19 90 GLN A N 1
ATOM 755 C CA . GLN A 1 90 ? -18.436 13.075 -0.817 1.00 85.19 90 GLN A CA 1
ATOM 756 C C . GLN A 1 90 ? -17.226 13.340 -1.739 1.00 85.19 90 GLN A C 1
ATOM 758 O O . GLN A 1 90 ? -17.370 13.528 -2.942 1.00 85.19 90 GLN A O 1
ATOM 763 N N . ALA A 1 91 ? -16.012 13.369 -1.174 1.00 79.31 91 ALA A N 1
ATOM 764 C CA . ALA A 1 91 ? -14.802 13.789 -1.879 1.00 79.31 91 ALA A CA 1
ATOM 765 C C . ALA A 1 91 ? -14.194 12.692 -2.768 1.00 79.31 91 ALA A C 1
ATOM 767 O O . ALA A 1 91 ? -13.344 12.986 -3.606 1.00 79.31 91 ALA A O 1
ATOM 768 N N . TYR A 1 92 ? -14.596 11.432 -2.578 1.00 81.38 92 TYR A N 1
ATOM 769 C CA . TYR A 1 92 ? -14.077 10.290 -3.329 1.00 81.38 92 TYR A CA 1
ATOM 770 C C . TYR A 1 92 ? -15.228 9.478 -3.918 1.00 81.38 92 TYR A C 1
ATOM 772 O O . TYR A 1 92 ? -16.206 9.198 -3.228 1.00 81.38 92 TYR A O 1
ATOM 780 N N . GLN A 1 93 ? -15.080 9.062 -5.176 1.00 78.69 93 GLN A N 1
ATOM 781 C CA . GLN A 1 93 ? -16.008 8.165 -5.858 1.00 78.69 93 GLN A CA 1
ATOM 782 C C . GLN A 1 93 ? -15.301 6.841 -6.149 1.00 78.69 93 GLN A C 1
ATOM 784 O O . GLN A 1 93 ? -14.216 6.819 -6.732 1.00 78.69 93 GLN A O 1
ATOM 789 N N . CYS A 1 94 ? -15.909 5.728 -5.738 1.00 77.19 94 CYS A N 1
ATOM 790 C CA . CYS A 1 94 ? -15.407 4.408 -6.097 1.00 77.19 94 CYS A CA 1
ATOM 791 C C . CYS A 1 94 ? -15.655 4.171 -7.591 1.00 77.19 94 CYS A C 1
ATOM 793 O O . CYS A 1 94 ? -16.803 4.164 -8.032 1.00 77.19 94 CYS A O 1
ATOM 795 N N . LEU A 1 95 ? -14.585 3.968 -8.363 1.00 80.75 95 LEU A N 1
ATOM 796 C CA . LEU A 1 95 ? -14.683 3.684 -9.798 1.00 80.75 95 LEU A CA 1
ATOM 797 C C . LEU A 1 95 ? -15.189 2.260 -10.081 1.00 80.75 95 LEU A C 1
ATOM 799 O O . LEU A 1 95 ? -15.687 1.999 -11.173 1.00 80.75 95 LEU A O 1
ATOM 803 N N . GLY A 1 96 ? -15.122 1.354 -9.097 1.00 81.19 96 GLY A N 1
ATOM 804 C CA . GLY A 1 96 ? -15.634 -0.013 -9.208 1.00 81.19 96 GLY A CA 1
ATOM 805 C C . GLY A 1 96 ? -15.116 -0.722 -10.460 1.00 81.19 96 GLY A C 1
ATOM 806 O O . GLY A 1 96 ? -13.914 -0.774 -10.704 1.00 81.19 96 GLY A O 1
ATOM 807 N N . THR A 1 97 ? -16.033 -1.238 -11.277 1.00 77.00 97 THR A N 1
ATOM 808 C CA . THR A 1 97 ? -15.736 -1.932 -12.542 1.00 77.00 97 THR A CA 1
ATOM 809 C C . THR A 1 97 ? -15.158 -1.019 -13.627 1.00 77.00 97 THR A C 1
ATOM 811 O O . THR A 1 97 ? -14.588 -1.515 -14.593 1.00 77.00 97 THR A O 1
ATOM 814 N N . ASN A 1 98 ? -15.285 0.301 -13.474 1.00 82.06 98 ASN A N 1
ATOM 815 C CA . ASN A 1 98 ? -14.727 1.293 -14.392 1.00 82.06 98 ASN A CA 1
ATOM 816 C C . ASN A 1 98 ? -13.306 1.719 -13.997 1.00 82.06 98 ASN A C 1
ATOM 818 O O . ASN A 1 98 ? -12.820 2.727 -14.506 1.00 82.06 98 ASN A O 1
ATOM 822 N N . ASP A 1 99 ? -12.651 1.011 -13.071 1.00 84.75 99 ASP A N 1
ATOM 823 C CA . ASP A 1 99 ? -11.254 1.268 -12.736 1.00 84.75 99 ASP A CA 1
ATOM 824 C C . ASP A 1 99 ? -10.358 0.971 -13.957 1.00 84.75 99 ASP A C 1
ATOM 826 O O . ASP A 1 99 ? -10.248 -0.188 -14.369 1.00 84.75 99 ASP A O 1
ATOM 830 N N . PRO A 1 100 ? -9.702 1.982 -14.562 1.00 87.19 100 PRO A N 1
ATOM 831 C CA . PRO A 1 100 ? -8.830 1.766 -15.713 1.00 87.19 100 PRO A CA 1
ATOM 832 C C . PRO A 1 100 ? -7.479 1.153 -15.314 1.00 87.19 100 PRO A C 1
ATOM 834 O O . PRO A 1 100 ? -6.703 0.745 -16.184 1.00 87.19 100 PRO A O 1
ATOM 837 N N . LEU A 1 101 ? -7.161 1.114 -14.014 1.00 89.06 101 LEU A N 1
ATOM 838 C CA . LEU A 1 101 ? -5.842 0.752 -13.515 1.00 89.06 101 LEU A CA 1
ATOM 839 C C . LEU A 1 101 ? -5.441 -0.697 -13.837 1.00 89.06 101 LEU A C 1
ATOM 841 O O . LEU A 1 101 ? -4.317 -0.882 -14.306 1.00 89.06 101 LEU A O 1
ATOM 845 N N . PRO A 1 102 ? -6.293 -1.729 -13.660 1.00 89.75 102 PRO A N 1
ATOM 846 C CA . PRO A 1 102 ? -5.903 -3.108 -13.946 1.00 89.75 102 PRO A CA 1
ATOM 847 C C . PRO A 1 102 ? -5.523 -3.318 -15.414 1.00 89.75 102 PRO A C 1
ATOM 849 O O . PRO A 1 102 ? -4.494 -3.927 -15.707 1.00 89.75 102 PRO A O 1
ATOM 852 N N . ASP A 1 103 ? -6.316 -2.769 -16.335 1.00 91.38 103 ASP A N 1
ATOM 853 C CA . ASP A 1 103 ? -6.065 -2.863 -17.774 1.00 91.38 103 ASP A CA 1
ATOM 854 C C . ASP A 1 103 ? -4.806 -2.072 -18.175 1.00 91.38 103 ASP A C 1
ATOM 856 O O . ASP A 1 103 ? -3.947 -2.569 -18.906 1.00 91.38 103 ASP A O 1
ATOM 860 N N . LEU A 1 104 ? -4.618 -0.865 -17.630 1.00 93.38 104 LEU A N 1
ATOM 861 C CA . LEU A 1 104 ? -3.399 -0.085 -17.862 1.00 93.38 104 LEU A CA 1
ATOM 862 C C . LEU A 1 104 ? -2.140 -0.816 -17.368 1.00 93.38 104 LEU A C 1
ATOM 864 O O . LEU A 1 104 ? -1.124 -0.837 -18.068 1.00 93.38 104 LEU A O 1
ATOM 868 N N . VAL A 1 105 ? -2.200 -1.444 -16.191 1.00 93.50 105 VAL A N 1
ATOM 869 C CA . VAL A 1 105 ? -1.095 -2.242 -15.639 1.00 93.50 105 VAL A CA 1
ATOM 870 C C . VAL A 1 105 ? -0.796 -3.440 -16.538 1.00 93.50 105 VAL A C 1
ATOM 872 O O . VAL A 1 105 ? 0.367 -3.680 -16.865 1.00 93.50 105 VAL A O 1
ATOM 875 N N . GLN A 1 106 ? -1.819 -4.165 -16.995 1.00 94.50 106 GLN A N 1
ATOM 876 C CA . GLN A 1 106 ? -1.641 -5.293 -17.914 1.00 94.50 106 GLN A CA 1
ATOM 877 C C . GLN A 1 106 ? -0.994 -4.862 -19.232 1.00 94.50 106 GLN A C 1
ATOM 879 O O . GLN A 1 106 ? -0.015 -5.475 -19.664 1.00 94.50 106 GLN A O 1
ATOM 884 N N . ARG A 1 107 ? -1.489 -3.780 -19.845 1.00 95.94 107 ARG A N 1
ATOM 885 C CA . ARG A 1 107 ? -0.930 -3.226 -21.086 1.00 95.94 107 ARG A CA 1
ATOM 886 C C . ARG A 1 107 ? 0.520 -2.788 -20.915 1.00 95.94 107 ARG A C 1
ATOM 888 O O . ARG A 1 107 ? 1.358 -3.116 -21.750 1.00 95.94 107 ARG A O 1
ATOM 895 N N . THR A 1 108 ? 0.830 -2.119 -19.808 1.00 94.81 108 THR A N 1
ATOM 896 C CA . THR A 1 108 ? 2.196 -1.676 -19.500 1.00 94.81 108 THR A CA 1
ATOM 897 C C . THR A 1 108 ? 3.135 -2.867 -19.320 1.00 94.81 108 THR A C 1
ATOM 899 O O . THR A 1 108 ? 4.206 -2.902 -19.920 1.00 94.81 108 THR A O 1
ATOM 902 N N . ASN A 1 109 ? 2.722 -3.885 -18.561 1.00 93.56 109 ASN A N 1
ATOM 903 C CA . ASN A 1 109 ? 3.523 -5.092 -18.349 1.00 93.56 109 ASN A CA 1
ATOM 904 C C . ASN A 1 109 ? 3.764 -5.857 -19.654 1.00 93.56 109 ASN A C 1
ATOM 906 O O . ASN A 1 109 ? 4.882 -6.308 -19.904 1.00 93.56 109 ASN A O 1
ATOM 910 N N . LYS A 1 110 ? 2.736 -5.964 -20.504 1.00 95.44 110 LYS A N 1
ATOM 911 C CA . LYS A 1 110 ? 2.855 -6.567 -21.835 1.00 95.44 110 LYS A CA 1
ATOM 912 C C . LYS A 1 110 ? 3.870 -5.810 -22.692 1.00 95.44 110 LYS A C 1
ATOM 914 O O . LYS A 1 110 ? 4.773 -6.428 -23.246 1.00 95.44 110 LYS A O 1
ATOM 919 N N . TYR A 1 111 ? 3.773 -4.485 -22.738 1.00 95.25 111 TYR A N 1
ATOM 920 C CA . TYR A 1 111 ? 4.698 -3.647 -23.496 1.00 95.25 111 TYR A CA 1
ATOM 921 C C . TYR A 1 111 ? 6.147 -3.766 -22.997 1.00 95.25 111 TYR A C 1
ATOM 923 O O . TYR A 1 111 ? 7.070 -3.957 -23.786 1.00 95.25 111 TYR A O 1
ATOM 931 N N . LEU A 1 112 ? 6.365 -3.729 -21.678 1.00 94.12 112 LEU A N 1
ATOM 932 C CA . LEU A 1 112 ? 7.696 -3.918 -21.090 1.00 94.12 112 LEU A CA 1
ATOM 933 C C . LEU A 1 112 ? 8.278 -5.302 -21.414 1.00 94.12 112 LEU A C 1
ATOM 935 O O . LEU A 1 112 ? 9.479 -5.426 -21.660 1.00 94.12 112 LEU A O 1
ATOM 939 N N . LEU A 1 113 ? 7.439 -6.339 -21.451 1.00 93.81 113 LEU A N 1
ATOM 940 C CA . LEU A 1 113 ? 7.856 -7.675 -21.861 1.00 93.81 113 LEU A CA 1
ATOM 941 C C . LEU A 1 113 ? 8.256 -7.713 -23.343 1.00 93.81 113 LEU A C 1
ATOM 943 O O . LEU A 1 113 ? 9.301 -8.272 -23.671 1.00 93.81 113 LEU A O 1
ATOM 947 N N . GLU A 1 114 ? 7.478 -7.093 -24.230 1.00 95.44 114 GLU A N 1
ATOM 948 C CA . GLU A 1 114 ? 7.791 -7.004 -25.663 1.00 95.44 114 GLU A CA 1
ATOM 949 C C . GLU A 1 114 ? 9.116 -6.269 -25.911 1.00 95.44 114 GLU A C 1
ATOM 951 O O . GLU A 1 114 ? 9.967 -6.769 -26.647 1.00 95.44 114 GLU A O 1
ATOM 956 N N . LEU A 1 115 ? 9.360 -5.151 -25.220 1.00 94.75 115 LEU A N 1
ATOM 957 C CA . LEU A 1 115 ? 10.635 -4.428 -25.289 1.00 94.75 115 LEU A CA 1
ATOM 958 C C . LEU A 1 115 ? 11.824 -5.277 -24.825 1.00 94.75 115 LEU A C 1
ATOM 960 O O . LEU A 1 115 ? 12.921 -5.191 -25.388 1.00 94.75 115 LEU A O 1
ATOM 964 N N . ARG A 1 116 ? 11.624 -6.107 -23.796 1.00 93.69 116 ARG A N 1
ATOM 965 C CA . ARG A 1 116 ? 12.647 -7.041 -23.314 1.00 93.69 116 ARG A CA 1
ATOM 966 C C . ARG A 1 116 ? 12.941 -8.114 -24.360 1.00 93.69 116 ARG A C 1
ATOM 968 O O . ARG A 1 116 ? 14.109 -8.403 -24.613 1.00 93.69 116 ARG A O 1
ATOM 975 N N . LEU A 1 117 ? 11.906 -8.684 -24.980 1.00 93.62 117 LEU A N 1
ATOM 976 C CA . LEU A 1 117 ? 12.049 -9.693 -26.036 1.00 93.62 117 LEU A CA 1
ATOM 977 C C . LEU A 1 117 ? 12.730 -9.117 -27.286 1.00 93.62 117 LEU A C 1
ATOM 979 O O . LEU A 1 117 ? 13.596 -9.770 -27.866 1.00 93.62 117 LEU A O 1
ATOM 983 N N . ALA A 1 118 ? 12.423 -7.867 -27.636 1.00 94.19 118 ALA A N 1
ATOM 984 C CA . ALA A 1 118 ? 13.080 -7.120 -28.707 1.00 94.19 118 ALA A CA 1
ATOM 985 C C . ALA A 1 118 ? 14.528 -6.699 -28.374 1.00 94.19 118 ALA A C 1
ATOM 987 O O . ALA A 1 118 ? 15.215 -6.150 -29.233 1.00 94.19 118 ALA A O 1
ATOM 988 N N . LYS A 1 119 ? 15.015 -6.964 -27.149 1.00 92.12 119 LYS A N 1
ATOM 989 C CA . LYS A 1 119 ? 16.336 -6.563 -26.625 1.00 92.12 119 LYS A CA 1
ATOM 990 C C . LYS A 1 119 ? 16.563 -5.046 -26.575 1.00 92.12 119 LYS A C 1
ATOM 992 O O . LYS A 1 119 ? 17.704 -4.594 -26.589 1.00 92.12 119 LYS A O 1
ATOM 997 N N . TRP A 1 120 ? 15.491 -4.260 -26.485 1.00 93.06 120 TRP A N 1
ATOM 998 C CA . TRP A 1 120 ? 15.573 -2.799 -26.350 1.00 93.06 120 TRP A CA 1
ATOM 999 C C . TRP A 1 120 ? 15.810 -2.369 -24.901 1.00 93.06 120 TRP A C 1
ATOM 1001 O O . TRP A 1 120 ? 16.338 -1.289 -24.649 1.00 93.06 120 TRP A O 1
ATOM 1011 N N . ILE A 1 121 ? 15.456 -3.232 -23.945 1.00 92.44 121 ILE A N 1
ATOM 1012 C CA . ILE A 1 121 ? 15.739 -3.051 -22.520 1.00 92.44 121 ILE A CA 1
ATOM 1013 C C . ILE A 1 121 ? 16.452 -4.277 -21.945 1.00 92.44 121 ILE A C 1
ATOM 1015 O O . ILE A 1 121 ? 16.287 -5.407 -22.406 1.00 92.44 121 ILE A O 1
ATOM 1019 N N . THR A 1 122 ? 17.253 -4.050 -20.909 1.00 91.06 122 THR A N 1
ATOM 1020 C CA . THR A 1 122 ? 18.007 -5.099 -20.211 1.00 91.06 122 THR A CA 1
ATOM 1021 C C . THR A 1 122 ? 17.169 -5.790 -19.133 1.00 91.06 122 THR A C 1
ATOM 1023 O O . THR A 1 122 ? 16.233 -5.213 -18.582 1.00 91.06 122 THR A O 1
ATOM 1026 N N . GLN A 1 123 ? 17.570 -7.006 -18.742 1.00 88.88 123 GLN A N 1
ATOM 1027 C CA . GLN A 1 123 ? 16.942 -7.760 -17.646 1.00 88.88 123 GLN A CA 1
ATOM 1028 C C . GLN A 1 123 ? 16.805 -6.933 -16.360 1.00 88.88 123 GLN A C 1
ATOM 1030 O O . GLN A 1 123 ? 15.746 -6.889 -15.741 1.00 88.88 123 GLN A O 1
ATOM 1035 N N . LYS A 1 124 ? 17.876 -6.215 -16.000 1.00 90.19 124 LYS A N 1
ATOM 1036 C CA . LYS A 1 124 ? 17.934 -5.381 -14.793 1.00 90.19 124 LYS A CA 1
ATOM 1037 C C . LYS A 1 124 ? 16.956 -4.203 -14.819 1.00 90.19 124 LYS A C 1
ATOM 1039 O O . LYS A 1 124 ? 16.661 -3.658 -13.762 1.00 90.19 124 LYS A O 1
ATOM 1044 N N . GLN A 1 125 ? 16.516 -3.769 -16.000 1.00 86.44 125 GLN A N 1
ATOM 1045 C CA . GLN A 1 125 ? 15.519 -2.706 -16.154 1.00 86.44 125 GLN A CA 1
ATOM 1046 C C . GLN A 1 125 ? 14.084 -3.246 -16.077 1.00 86.44 125 GLN A C 1
ATOM 1048 O O . GLN A 1 125 ? 13.194 -2.492 -15.708 1.00 86.44 125 GLN A O 1
ATOM 1053 N N . TYR A 1 126 ? 13.867 -4.529 -16.382 1.00 87.00 126 TYR A N 1
ATOM 1054 C CA . TYR A 1 126 ? 12.553 -5.178 -16.344 1.00 87.00 126 TYR A CA 1
ATOM 1055 C C . TYR A 1 126 ? 12.164 -5.695 -14.946 1.00 87.00 126 TYR A C 1
ATOM 1057 O O . TYR A 1 126 ? 11.001 -5.634 -14.575 1.00 87.00 126 TYR A O 1
ATOM 1065 N N . GLU A 1 127 ? 13.119 -6.204 -14.162 1.00 84.25 127 GLU A N 1
ATOM 1066 C CA . GLU A 1 127 ? 12.852 -6.863 -12.864 1.00 84.25 127 GLU A CA 1
ATOM 1067 C C . GLU A 1 127 ? 12.862 -5.924 -11.643 1.00 84.25 127 GLU A C 1
ATOM 1069 O O . GLU A 1 127 ? 12.832 -6.400 -10.507 1.00 84.25 127 GLU A O 1
ATOM 1074 N N . LYS A 1 128 ? 12.995 -4.613 -11.861 1.00 57.78 128 LYS A N 1
ATOM 1075 C CA . LYS A 1 128 ? 13.233 -3.638 -10.789 1.00 57.78 128 LYS A CA 1
ATOM 1076 C C . LYS A 1 128 ? 11.990 -3.279 -9.985 1.00 57.78 128 LYS A C 1
ATOM 1078 O O . LYS A 1 128 ? 10.925 -3.071 -10.600 1.00 57.78 128 LYS A O 1
#